Protein AF-A0A2N2GL78-F1 (afdb_monomer)

Foldseek 3Di:
DDDPPPPDDPPDPPPPPDDDPVRVLVVVLVVAAAADEAEAEDAQEVVRVVVLVVVCVSCVRGYPYYHYDYPDDNPPPPVPPPPDD

Radius of gyration: 23.18 Å; Cα contacts (8 Å, |Δi|>4): 67; chains: 1; bounding box: 78×48×33 Å

Sequence (85 aa):
MGVNGSLEVPKKPVSNKKKTAKERLLEFCGLFGKEDQVLVVINADPDAIASAMAVKRLLRYRVKSVTIAYPNEIRRLNNVVMVDL

Mean predicted aligned error: 13.65 Å

Nearest PDB structures (foldseek):
  1vdd-assembly1_A  TM=7.843E-01  e=1.297E+00  Deinococcus radiodurans
  6j0y-assembly1_A  TM=6.884E-01  e=6.665E-01  Saccharomyces cerevisiae S288C
  6j0y-assembly2_B  TM=6.810E-01  e=6.665E-01  Saccharomyces cerevisiae S288C
  4jcv-assembly1_D  TM=6.639E-01  e=7.124E-01  Deinococcus radiodurans R1 = ATCC 13939 = DSM 20539

pLDDT: mean 77.29, std 18.93, range [40.16, 95.19]

Secondary structure (DSSP, 8-state):
--------------------HHHHHHHHHHT--TT-EEEEE--S-HHHHHHHHHHHHHHTTTSSEEEEE-SS--------SSS--

Structure (mmCIF, N/CA/C/O backbone):
data_AF-A0A2N2GL78-F1
#
_entry.id   AF-A0A2N2GL78-F1
#
loop_
_atom_site.group_PDB
_atom_site.id
_atom_site.type_symbol
_atom_site.label_atom_id
_atom_site.label_alt_id
_atom_site.label_comp_id
_atom_site.label_asym_id
_atom_site.label_entity_id
_atom_site.label_seq_id
_atom_site.pdbx_PDB_ins_code
_atom_site.Cartn_x
_atom_site.Cartn_y
_atom_site.Cartn_z
_atom_site.occupancy
_atom_site.B_iso_or_equiv
_atom_site.auth_seq_id
_atom_site.auth_comp_id
_atom_site.auth_asym_id
_atom_site.auth_atom_id
_atom_site.pdbx_PDB_model_num
ATOM 1 N N . MET A 1 1 ? -42.758 41.097 8.970 1.00 42.31 1 MET A N 1
ATOM 2 C CA . MET A 1 1 ? -42.050 40.466 7.833 1.00 42.31 1 MET A CA 1
ATOM 3 C C . MET A 1 1 ? -40.599 40.280 8.238 1.00 42.31 1 MET A C 1
ATOM 5 O O . MET A 1 1 ? -40.021 41.210 8.781 1.00 42.31 1 MET A O 1
ATOM 9 N N . GLY A 1 2 ? -40.126 39.036 8.157 1.00 43.97 2 GLY A N 1
ATOM 10 C CA . GLY A 1 2 ? -39.033 38.486 8.961 1.00 43.97 2 GLY A CA 1
ATOM 11 C C . GLY A 1 2 ? -37.634 39.010 8.648 1.00 43.97 2 GLY A C 1
ATOM 12 O O . GLY A 1 2 ? -37.339 39.473 7.552 1.00 43.97 2 GLY A O 1
ATOM 13 N N . VAL A 1 3 ? -36.799 38.908 9.676 1.00 50.25 3 VAL A N 1
ATOM 14 C CA . VAL A 1 3 ? -35.393 39.298 9.738 1.00 50.25 3 VAL A CA 1
ATOM 15 C C . VAL A 1 3 ? -34.555 38.404 8.817 1.00 50.25 3 VAL A C 1
ATOM 17 O O . VAL A 1 3 ? -34.566 37.182 8.951 1.00 50.25 3 VAL A O 1
ATOM 20 N N . ASN A 1 4 ? -33.822 38.995 7.872 1.00 44.72 4 ASN A N 1
ATOM 21 C CA . ASN A 1 4 ? -32.822 38.270 7.088 1.00 44.72 4 ASN A CA 1
ATOM 22 C C . ASN A 1 4 ? -31.559 38.109 7.938 1.00 44.72 4 ASN A C 1
ATOM 24 O O . ASN A 1 4 ? -30.665 38.952 7.928 1.00 44.72 4 ASN A O 1
ATOM 28 N N . GLY A 1 5 ? -31.517 37.023 8.709 1.00 46.31 5 GLY A N 1
ATOM 29 C CA . GLY A 1 5 ? -30.299 36.540 9.341 1.00 46.31 5 GLY A CA 1
ATOM 30 C C . GLY A 1 5 ? -29.380 35.944 8.282 1.00 46.31 5 GLY A C 1
ATOM 31 O O . GLY A 1 5 ? -29.538 34.785 7.901 1.00 46.31 5 GLY A O 1
ATOM 32 N N . SER A 1 6 ? -28.418 36.732 7.808 1.00 48.38 6 SER A N 1
ATOM 33 C CA . SER A 1 6 ? -27.249 36.206 7.107 1.00 48.38 6 SER A CA 1
ATOM 34 C C . SER A 1 6 ? -26.461 35.347 8.093 1.00 48.38 6 SER A C 1
ATOM 36 O O . SER A 1 6 ? -25.697 35.856 8.909 1.00 48.38 6 SER A O 1
ATOM 38 N N . LEU A 1 7 ? -26.696 34.037 8.062 1.00 51.81 7 LEU A N 1
ATOM 39 C CA . LEU A 1 7 ? -25.882 33.055 8.767 1.00 51.81 7 LEU A CA 1
ATOM 40 C C . LEU A 1 7 ? -24.496 33.050 8.115 1.00 51.81 7 LEU A C 1
ATOM 42 O O . LEU A 1 7 ? -24.285 32.446 7.063 1.00 51.81 7 LEU A O 1
ATOM 46 N N . GLU A 1 8 ? -23.559 33.767 8.729 1.00 55.28 8 GLU A N 1
ATOM 47 C CA . GLU A 1 8 ? -22.145 33.688 8.397 1.00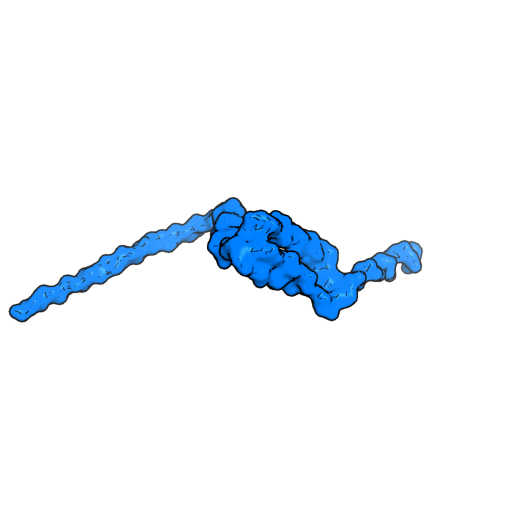 55.28 8 GLU A CA 1
ATOM 48 C C . GLU A 1 8 ? -21.671 32.250 8.613 1.00 55.28 8 GLU A C 1
ATOM 50 O O . GLU A 1 8 ? -21.546 31.755 9.733 1.00 55.28 8 GLU A O 1
ATOM 55 N N . VAL A 1 9 ? -21.434 31.548 7.508 1.00 63.31 9 VAL A N 1
ATOM 56 C CA . VAL A 1 9 ? -20.825 30.221 7.523 1.00 63.31 9 VAL A CA 1
ATOM 57 C C . VAL A 1 9 ? -19.403 30.388 8.064 1.00 63.31 9 VAL A C 1
ATOM 59 O O . VAL A 1 9 ? -18.622 31.128 7.452 1.00 63.31 9 VAL A O 1
ATOM 62 N N . PRO A 1 10 ? -19.015 29.736 9.176 1.00 48.66 10 PRO A N 1
ATOM 63 C CA . PRO A 1 10 ? -17.670 29.882 9.706 1.00 48.66 10 PRO A CA 1
ATOM 64 C C . PRO A 1 10 ? -16.680 29.284 8.704 1.00 48.66 10 PRO A C 1
ATOM 66 O O . PRO A 1 10 ? -16.534 28.064 8.582 1.00 48.66 10 PRO A O 1
ATOM 69 N N . LYS A 1 11 ? -15.985 30.152 7.961 1.00 59.88 11 LYS A N 1
ATOM 70 C CA . LYS A 1 11 ? -14.853 29.763 7.122 1.00 59.88 11 LYS A CA 1
ATOM 71 C C . LYS A 1 11 ? -13.728 29.340 8.058 1.00 59.88 11 LYS A C 1
ATOM 73 O O . LYS A 1 11 ? -12.997 30.181 8.577 1.00 59.88 11 LYS A O 1
ATOM 78 N N . LYS A 1 12 ? -13.620 28.028 8.308 1.00 56.81 12 LYS A N 1
ATOM 79 C CA . LYS A 1 12 ? -12.485 27.445 9.034 1.00 56.81 12 LYS A CA 1
ATOM 80 C C . LYS A 1 12 ? -11.195 28.020 8.439 1.00 56.81 12 LYS A C 1
ATOM 82 O O . LYS A 1 12 ? -11.037 27.962 7.217 1.00 56.81 12 LYS A O 1
ATOM 87 N N . PRO A 1 13 ? -10.286 28.571 9.261 1.00 47.84 13 PRO A N 1
ATOM 88 C CA . PRO A 1 13 ? -9.039 29.111 8.754 1.00 47.84 13 PRO A CA 1
ATOM 89 C C . PRO A 1 13 ? -8.283 27.970 8.077 1.00 47.84 13 PRO A C 1
ATOM 91 O O . PRO A 1 13 ? -7.977 26.955 8.707 1.00 47.84 13 PRO A O 1
ATOM 94 N N . VAL A 1 14 ? -8.016 28.118 6.778 1.00 60.34 14 VAL A N 1
ATOM 95 C CA . VAL A 1 14 ? -7.181 27.183 6.021 1.00 60.34 14 VAL A CA 1
ATOM 96 C C . VAL A 1 14 ? -5.748 27.390 6.506 1.00 60.34 14 VAL A C 1
ATOM 98 O O . VAL A 1 14 ? -4.966 28.143 5.933 1.00 60.34 14 VAL A O 1
ATOM 101 N N . SER A 1 15 ? -5.425 26.787 7.650 1.00 58.62 15 SER A N 1
ATOM 102 C CA . SER A 1 15 ? -4.072 26.767 8.183 1.00 58.62 15 SER A CA 1
ATOM 103 C C . SER A 1 15 ? -3.211 25.983 7.203 1.00 58.62 15 SER A C 1
ATOM 105 O O . SER A 1 15 ? -3.356 24.770 7.065 1.00 58.62 15 SER A O 1
ATOM 107 N N . ASN A 1 16 ? -2.306 26.679 6.519 1.00 62.62 16 ASN A N 1
ATOM 108 C CA . ASN A 1 16 ? -1.394 26.110 5.529 1.00 62.62 16 ASN A CA 1
ATOM 109 C C . ASN A 1 16 ? -0.260 25.280 6.179 1.00 62.62 16 ASN A C 1
ATOM 111 O O . ASN A 1 16 ? 0.875 25.263 5.697 1.00 62.62 16 ASN A O 1
ATOM 115 N N . LYS A 1 17 ? -0.532 24.616 7.315 1.00 71.38 17 LYS A N 1
ATOM 116 C CA . LYS A 1 17 ? 0.416 23.709 7.965 1.00 71.38 17 LYS A CA 1
ATOM 117 C C . LYS A 1 17 ? 0.672 22.543 7.019 1.00 71.38 17 LYS A C 1
ATOM 119 O O . LYS A 1 17 ? -0.228 21.765 6.706 1.00 71.38 17 LYS A O 1
ATOM 124 N N . LYS A 1 18 ? 1.921 22.414 6.562 1.00 79.38 18 LYS A N 1
ATOM 125 C CA . LYS A 1 18 ? 2.371 21.242 5.809 1.00 79.38 18 LYS A CA 1
ATOM 126 C C . LYS A 1 18 ? 2.101 20.006 6.670 1.00 79.38 18 LYS A C 1
ATOM 128 O O . LYS A 1 18 ? 2.751 19.834 7.698 1.00 79.38 18 LYS A O 1
ATOM 133 N N . LYS A 1 19 ? 1.136 19.177 6.260 1.00 85.44 19 LYS A N 1
ATOM 134 C CA . LYS A 1 19 ? 0.825 17.912 6.938 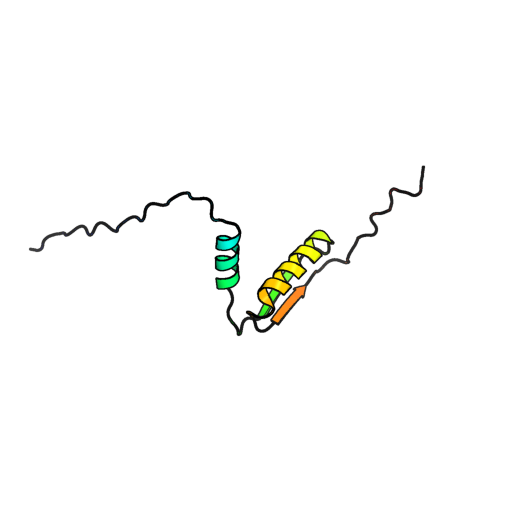1.00 85.44 19 LYS A CA 1
ATOM 135 C C . LYS A 1 19 ? 2.091 17.075 7.066 1.00 85.44 19 LYS A C 1
ATOM 137 O O . LYS A 1 19 ? 2.864 16.959 6.108 1.00 85.44 19 LYS A O 1
ATOM 142 N N . THR A 1 20 ? 2.286 16.486 8.235 1.00 92.06 20 THR A N 1
ATOM 143 C CA . THR A 1 20 ? 3.377 15.543 8.468 1.00 92.06 20 THR A CA 1
ATOM 144 C C . THR A 1 20 ? 3.202 14.305 7.584 1.00 92.06 20 THR A C 1
ATOM 146 O O . THR A 1 20 ? 2.096 13.973 7.149 1.00 92.06 20 THR A O 1
ATOM 149 N N . ALA A 1 21 ? 4.294 13.582 7.319 1.00 90.62 21 ALA A N 1
ATOM 150 C CA . ALA A 1 21 ? 4.224 12.324 6.571 1.00 90.62 21 ALA A CA 1
ATOM 151 C C . ALA A 1 21 ? 3.276 11.311 7.243 1.00 90.62 21 ALA A C 1
ATOM 153 O O . ALA A 1 21 ? 2.550 10.592 6.560 1.00 90.62 21 ALA A O 1
ATOM 154 N N . LYS A 1 22 ? 3.225 11.316 8.582 1.00 92.69 22 LYS A N 1
ATOM 155 C CA . LYS A 1 22 ? 2.324 10.474 9.374 1.00 92.69 22 LYS A CA 1
ATOM 156 C C . LYS A 1 22 ? 0.853 10.815 9.133 1.00 92.69 22 LYS A C 1
ATOM 158 O O . LYS A 1 22 ? 0.058 9.905 8.932 1.00 92.69 22 LYS A O 1
ATOM 163 N N . GLU A 1 23 ? 0.489 12.096 9.132 1.00 94.25 23 GLU A N 1
ATOM 164 C CA . GLU A 1 23 ? -0.895 12.520 8.875 1.00 94.25 23 GLU A CA 1
ATOM 165 C C . GLU A 1 23 ? -1.342 12.140 7.463 1.00 94.25 23 GLU A C 1
ATOM 167 O O . GLU A 1 23 ? -2.407 11.555 7.296 1.00 94.25 23 GLU A O 1
ATOM 172 N N . ARG A 1 24 ? -0.491 12.371 6.455 1.00 92.56 24 ARG A N 1
ATOM 173 C CA . ARG A 1 24 ? -0.778 11.972 5.067 1.00 92.56 24 ARG A CA 1
ATOM 174 C C . ARG A 1 24 ? -0.960 10.463 4.924 1.00 92.56 24 ARG A C 1
ATOM 176 O O . ARG A 1 24 ? -1.839 10.023 4.193 1.00 92.56 24 ARG A O 1
ATOM 183 N N . LEU A 1 25 ? -0.148 9.678 5.633 1.00 91.69 25 LEU A N 1
ATOM 184 C CA . LEU A 1 25 ? -0.257 8.222 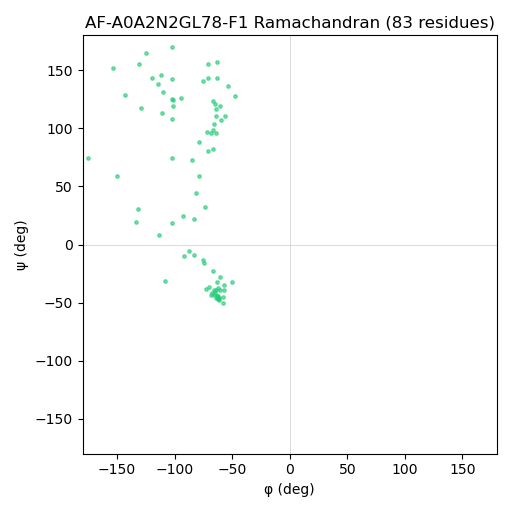5.638 1.00 91.69 25 LEU A CA 1
ATOM 185 C C . LEU A 1 25 ? -1.569 7.751 6.278 1.00 91.69 25 LEU A C 1
ATOM 187 O O . LEU A 1 25 ? -2.209 6.843 5.757 1.00 91.69 25 LEU A O 1
ATOM 191 N N . LEU A 1 26 ? -1.970 8.353 7.400 1.00 92.31 26 LEU A N 1
ATOM 192 C CA . LEU A 1 26 ? -3.228 8.015 8.069 1.00 92.31 26 LEU A CA 1
ATOM 193 C C . LEU A 1 26 ? -4.437 8.363 7.200 1.00 92.31 26 LEU A C 1
ATOM 195 O O . LEU A 1 26 ? -5.354 7.553 7.104 1.00 92.31 26 LEU A O 1
ATOM 199 N N . GLU A 1 27 ? -4.413 9.521 6.540 1.00 93.12 27 GLU A N 1
ATOM 200 C CA . GLU A 1 27 ? -5.445 9.919 5.580 1.00 93.12 27 GLU A CA 1
ATOM 201 C C . GLU A 1 27 ? -5.510 8.948 4.401 1.00 93.12 27 GLU A C 1
ATOM 203 O O . GLU A 1 27 ? -6.588 8.456 4.089 1.00 93.12 27 GLU A O 1
ATOM 208 N N . PHE A 1 28 ? -4.363 8.599 3.808 1.00 92.88 28 PHE A N 1
ATOM 209 C CA . PHE A 1 28 ? -4.283 7.618 2.726 1.00 92.88 28 PHE A CA 1
ATOM 210 C C . PHE A 1 28 ? -4.856 6.255 3.138 1.00 92.88 28 PHE A C 1
ATOM 212 O O . PHE A 1 28 ? -5.714 5.710 2.452 1.00 92.88 28 PHE A O 1
ATOM 219 N N . CYS A 1 29 ? -4.434 5.713 4.283 1.00 90.62 29 CYS A N 1
ATOM 220 C CA . CYS A 1 29 ? -4.946 4.440 4.794 1.00 90.62 29 CYS A CA 1
ATOM 221 C C . CYS A 1 29 ? -6.430 4.507 5.194 1.00 90.62 29 CYS A C 1
ATOM 223 O O . CYS A 1 29 ? -7.079 3.467 5.261 1.00 90.62 29 CYS A O 1
ATOM 225 N N . GLY A 1 30 ? -6.952 5.701 5.492 1.00 91.88 30 GLY A N 1
ATOM 226 C CA . GLY A 1 30 ? -8.359 5.935 5.815 1.00 91.88 30 GLY A CA 1
ATOM 227 C C . GLY A 1 30 ? -9.292 5.896 4.604 1.00 91.88 30 GLY A C 1
ATOM 228 O O . GLY A 1 30 ? -10.500 5.810 4.793 1.00 91.88 30 GLY A O 1
ATOM 229 N N . LEU A 1 31 ? -8.752 5.925 3.381 1.00 92.75 31 LEU A N 1
ATOM 230 C CA . LEU A 1 31 ? -9.536 5.817 2.146 1.00 92.75 31 LEU A CA 1
ATOM 231 C C . LEU A 1 31 ? -10.037 4.394 1.868 1.00 92.75 31 LEU A C 1
ATOM 233 O O . LEU A 1 31 ? -10.911 4.229 1.025 1.00 92.75 31 LEU A O 1
ATOM 237 N N . PHE A 1 32 ? -9.481 3.385 2.543 1.00 93.94 32 PHE A N 1
ATOM 238 C CA . PHE A 1 32 ? -9.741 1.978 2.253 1.00 93.94 32 PHE A CA 1
ATOM 239 C C . PHE A 1 32 ? -10.469 1.272 3.404 1.00 93.94 32 PHE A C 1
ATOM 241 O O . PHE A 1 32 ? -10.124 1.436 4.579 1.00 93.94 32 PHE A O 1
ATOM 248 N N . GLY A 1 33 ? -11.446 0.442 3.052 1.00 92.81 33 GLY A N 1
ATOM 249 C CA . GLY A 1 33 ? -12.213 -0.421 3.944 1.00 92.81 33 GLY A CA 1
ATOM 250 C C . GLY A 1 33 ? -11.778 -1.890 3.907 1.00 92.81 33 GLY A C 1
ATOM 251 O O . GLY A 1 33 ? -11.025 -2.331 3.040 1.00 92.81 33 GLY A O 1
ATOM 252 N N . LYS A 1 34 ? -12.296 -2.682 4.857 1.00 92.81 34 LYS A N 1
ATOM 253 C CA . LYS A 1 34 ? -11.954 -4.111 5.008 1.00 92.81 34 LYS A CA 1
ATOM 254 C C . LYS A 1 34 ? -12.353 -4.979 3.818 1.00 92.81 34 LYS A C 1
ATOM 256 O O . LYS A 1 34 ? -11.646 -5.935 3.525 1.00 92.81 34 LYS A O 1
ATOM 261 N N . GLU A 1 35 ? -13.446 -4.642 3.142 1.00 94.50 35 GLU A N 1
ATOM 262 C CA . GLU A 1 35 ? -13.967 -5.425 2.015 1.00 94.50 35 GLU A CA 1
ATOM 263 C C . GLU A 1 35 ? -13.347 -5.033 0.666 1.00 94.50 35 GLU A C 1
ATOM 265 O O . GLU A 1 35 ? -13.590 -5.707 -0.336 1.00 94.50 35 GLU A O 1
ATOM 270 N N . ASP A 1 36 ? -12.515 -3.988 0.635 1.00 94.38 36 ASP A N 1
ATOM 271 C CA . ASP A 1 36 ? -11.977 -3.450 -0.610 1.00 94.38 36 ASP A CA 1
ATOM 272 C C . ASP A 1 36 ? -10.950 -4.390 -1.246 1.00 94.38 36 ASP A C 1
ATOM 274 O O . ASP A 1 36 ? -10.124 -5.020 -0.576 1.00 94.38 36 ASP A O 1
ATOM 278 N N . GLN A 1 37 ? -10.971 -4.437 -2.576 1.00 95.19 37 GLN A N 1
ATOM 279 C CA . GLN A 1 37 ? -9.954 -5.089 -3.392 1.00 95.19 37 GLN A CA 1
ATOM 280 C C . GLN A 1 37 ? -9.181 -4.012 -4.147 1.00 95.19 37 GLN A C 1
ATOM 282 O O . GLN A 1 37 ? -9.733 -3.321 -5.001 1.00 95.19 37 GLN A O 1
ATOM 287 N N . VAL A 1 38 ? -7.902 -3.845 -3.817 1.00 94.50 38 VAL A N 1
ATOM 288 C CA . VAL A 1 38 ? -7.086 -2.735 -4.319 1.00 94.50 38 VAL A CA 1
ATOM 289 C C . VAL A 1 38 ? -6.162 -3.217 -5.430 1.00 94.50 38 VAL A C 1
ATOM 291 O O . VAL A 1 38 ? -5.358 -4.129 -5.228 1.00 94.50 38 VAL A O 1
ATOM 294 N N . LEU A 1 39 ? -6.237 -2.571 -6.593 1.00 94.38 39 LEU A N 1
ATOM 295 C CA . LEU A 1 39 ? -5.319 -2.782 -7.708 1.00 94.38 39 LEU A CA 1
ATOM 296 C C . LEU A 1 39 ? -4.280 -1.655 -7.752 1.00 94.38 39 LEU A C 1
ATOM 298 O O . LEU A 1 39 ? -4.625 -0.489 -7.922 1.00 94.38 39 LEU A O 1
ATOM 302 N N . VAL A 1 40 ? -3.004 -2.009 -7.624 1.00 92.56 40 VAL A N 1
ATOM 303 C CA . VAL A 1 40 ? -1.870 -1.093 -7.771 1.00 92.56 40 VAL A CA 1
ATOM 304 C C . VAL A 1 40 ? -1.253 -1.325 -9.143 1.00 92.56 40 VAL A C 1
ATOM 306 O O . VAL A 1 40 ? -0.620 -2.355 -9.370 1.00 92.56 40 VAL A O 1
ATOM 309 N N . VAL A 1 41 ? -1.448 -0.380 -10.058 1.00 92.06 41 VAL A N 1
ATOM 310 C CA . VAL A 1 41 ? -0.870 -0.445 -11.405 1.00 92.06 41 VAL A CA 1
ATOM 311 C C . VAL A 1 41 ? 0.446 0.322 -11.424 1.00 92.06 41 VAL A C 1
ATOM 313 O O . VAL A 1 41 ? 0.480 1.491 -11.045 1.00 92.06 41 VAL A O 1
ATOM 316 N N . ILE A 1 42 ? 1.520 -0.329 -11.865 1.00 90.19 42 ILE A N 1
ATOM 317 C CA . ILE A 1 42 ? 2.843 0.290 -12.000 1.00 90.19 42 ILE A CA 1
ATOM 318 C C . ILE A 1 42 ? 3.454 0.020 -13.372 1.00 90.19 42 ILE A C 1
ATOM 320 O O . ILE A 1 42 ? 3.162 -0.992 -14.007 1.00 90.19 42 ILE A O 1
ATOM 324 N N . ASN A 1 43 ? 4.361 0.896 -13.799 1.00 85.69 43 ASN A N 1
ATOM 325 C CA . ASN A 1 43 ? 5.366 0.518 -14.787 1.00 85.69 43 ASN A CA 1
ATOM 326 C C . ASN A 1 43 ? 6.435 -0.350 -14.099 1.00 85.69 43 ASN A C 1
ATOM 328 O O . ASN A 1 43 ? 6.772 -0.097 -12.942 1.00 85.69 43 ASN A O 1
ATOM 332 N N . ALA A 1 44 ? 6.930 -1.390 -14.768 1.00 78.12 44 ALA A N 1
ATOM 333 C CA . ALA A 1 44 ? 7.766 -2.433 -14.166 1.00 78.12 44 ALA A CA 1
ATOM 334 C C . ALA A 1 44 ? 9.240 -2.013 -13.967 1.00 78.12 44 ALA A C 1
ATOM 336 O O . ALA A 1 44 ? 10.160 -2.659 -14.464 1.00 78.12 44 ALA A O 1
ATOM 337 N N . ASP A 1 45 ? 9.460 -0.945 -13.203 1.00 82.88 45 ASP A N 1
ATOM 338 C CA . ASP A 1 45 ? 10.774 -0.468 -12.769 1.00 82.88 45 ASP A CA 1
ATOM 339 C C . ASP A 1 45 ? 11.018 -0.883 -11.307 1.00 82.88 45 ASP A C 1
ATOM 341 O O . ASP A 1 45 ? 10.084 -0.836 -10.505 1.00 82.88 45 ASP A O 1
ATOM 345 N N . PRO A 1 46 ? 12.234 -1.261 -10.876 1.00 83.00 46 PRO A N 1
ATOM 346 C CA . PRO A 1 46 ? 12.436 -1.733 -9.501 1.00 83.00 46 PRO A CA 1
ATOM 347 C C . PRO A 1 46 ? 12.093 -0.717 -8.409 1.00 83.00 46 PRO A C 1
ATOM 349 O O . PRO A 1 46 ? 11.657 -1.121 -7.335 1.00 83.00 46 PRO A O 1
ATOM 352 N N . ASP A 1 47 ? 12.201 0.583 -8.686 1.00 85.75 47 ASP A N 1
ATOM 353 C CA . ASP A 1 47 ? 11.7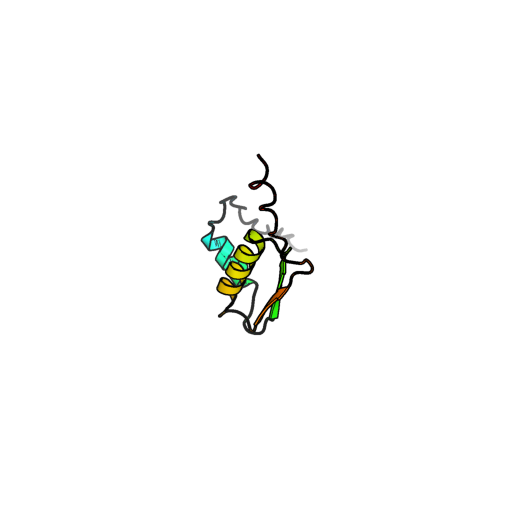73 1.641 -7.762 1.00 85.75 47 ASP A CA 1
ATOM 354 C C . ASP A 1 47 ? 10.236 1.699 -7.644 1.00 85.75 47 ASP A C 1
ATOM 356 O O . ASP A 1 47 ? 9.678 1.884 -6.556 1.00 85.75 47 ASP A O 1
ATOM 360 N N . ALA A 1 48 ? 9.532 1.448 -8.752 1.00 88.69 48 ALA A N 1
ATOM 361 C CA . ALA A 1 48 ? 8.077 1.348 -8.790 1.00 88.69 48 ALA A CA 1
ATOM 362 C C . ALA A 1 48 ? 7.582 0.049 -8.134 1.00 88.69 48 ALA A C 1
ATOM 364 O O . ALA A 1 48 ? 6.604 0.075 -7.387 1.00 88.69 48 ALA A O 1
ATOM 365 N N . ILE A 1 49 ? 8.293 -1.068 -8.325 1.00 89.69 49 ILE A N 1
ATOM 366 C CA . ILE A 1 49 ? 8.028 -2.338 -7.636 1.00 89.69 49 ILE A CA 1
ATOM 367 C C . ILE A 1 49 ? 8.217 -2.163 -6.128 1.00 89.69 49 ILE A C 1
ATOM 369 O O . ILE A 1 49 ? 7.333 -2.545 -5.361 1.00 89.69 49 ILE A O 1
ATOM 373 N N . ALA A 1 50 ? 9.316 -1.539 -5.692 1.00 91.31 50 ALA A N 1
ATOM 374 C CA . ALA A 1 50 ? 9.562 -1.256 -4.279 1.00 91.31 50 ALA A CA 1
ATOM 375 C C . ALA A 1 50 ? 8.439 -0.397 -3.675 1.00 91.31 50 ALA A C 1
ATOM 377 O O . ALA A 1 50 ? 7.894 -0.727 -2.617 1.00 91.31 50 ALA A O 1
ATOM 378 N N . SER A 1 51 ? 8.026 0.652 -4.389 1.00 92.81 51 SER A N 1
ATOM 379 C CA . SER A 1 51 ? 6.920 1.527 -3.990 1.00 92.81 51 SER A CA 1
ATOM 380 C C . SER A 1 51 ? 5.587 0.771 -3.906 1.00 92.81 51 SER A C 1
ATOM 382 O O . SER A 1 51 ? 4.865 0.885 -2.914 1.00 92.81 51 SER A O 1
ATOM 384 N N . ALA A 1 52 ? 5.276 -0.076 -4.889 1.00 93.81 52 ALA A N 1
ATOM 385 C CA . ALA A 1 52 ? 4.061 -0.889 -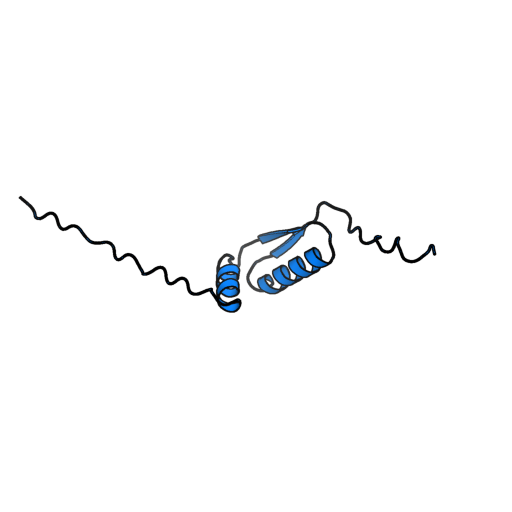4.892 1.00 93.81 52 ALA A CA 1
ATOM 386 C C . ALA A 1 52 ? 4.052 -1.931 -3.770 1.00 93.81 52 ALA A C 1
ATOM 388 O O . ALA A 1 52 ? 3.023 -2.151 -3.127 1.00 93.81 52 ALA A O 1
ATOM 389 N N . MET A 1 53 ? 5.200 -2.550 -3.484 1.00 93.62 53 MET A N 1
ATOM 390 C CA . MET A 1 53 ? 5.352 -3.466 -2.357 1.00 93.62 53 MET A CA 1
ATOM 391 C C . MET A 1 53 ? 5.161 -2.750 -1.019 1.00 93.62 53 MET A C 1
ATOM 393 O O . MET A 1 53 ? 4.513 -3.304 -0.127 1.00 93.62 53 MET A O 1
ATOM 397 N N . ALA A 1 54 ? 5.656 -1.516 -0.880 1.00 94.81 54 ALA A N 1
ATOM 398 C CA . ALA A 1 54 ? 5.419 -0.698 0.305 1.00 94.81 54 ALA A CA 1
ATOM 399 C C . ALA A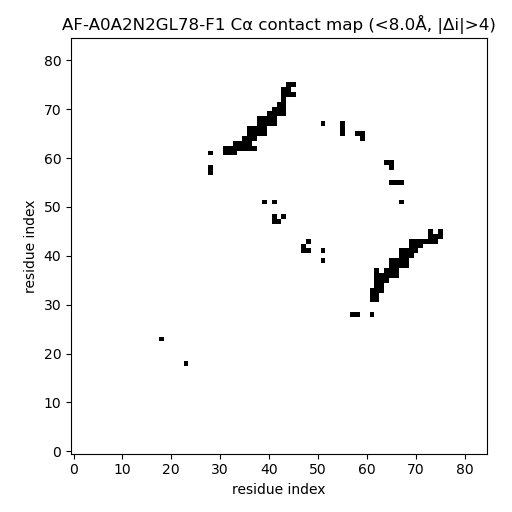 1 54 ? 3.921 -0.399 0.492 1.00 94.81 54 ALA A C 1
ATOM 401 O O . ALA A 1 54 ? 3.386 -0.618 1.580 1.00 94.81 54 ALA A O 1
ATOM 402 N N . VAL A 1 55 ? 3.209 -0.007 -0.571 1.00 93.75 55 VAL A N 1
ATOM 403 C CA . VAL A 1 55 ? 1.748 0.200 -0.528 1.00 93.75 55 VAL A CA 1
ATOM 404 C C . VAL A 1 55 ? 1.015 -1.094 -0.169 1.00 93.75 55 VAL A C 1
ATOM 406 O O . VAL A 1 55 ? 0.187 -1.109 0.744 1.00 93.75 55 VAL A O 1
ATOM 409 N N . LYS A 1 56 ? 1.373 -2.217 -0.801 1.00 94.56 56 LYS A N 1
ATOM 410 C CA . LYS A 1 56 ? 0.825 -3.539 -0.467 1.00 94.56 56 LYS A CA 1
ATOM 411 C C . LYS A 1 56 ? 1.053 -3.897 1.000 1.00 94.56 56 LYS A C 1
ATOM 413 O O . LYS A 1 56 ? 0.165 -4.460 1.638 1.00 94.56 56 LYS A O 1
ATOM 418 N N . ARG A 1 57 ? 2.216 -3.557 1.563 1.00 93.88 57 ARG A N 1
ATOM 419 C CA . ARG A 1 57 ? 2.527 -3.793 2.978 1.00 93.88 57 ARG A CA 1
ATOM 420 C C . ARG A 1 57 ? 1.675 -2.933 3.908 1.00 93.88 57 ARG A C 1
ATOM 422 O O . ARG A 1 57 ? 1.202 -3.465 4.911 1.00 93.88 57 ARG A O 1
ATOM 429 N N . LEU A 1 58 ? 1.459 -1.662 3.572 1.00 93.62 58 LEU A N 1
ATOM 430 C CA . LEU A 1 58 ? 0.607 -0.744 4.335 1.00 93.62 58 LEU A CA 1
ATOM 431 C C . LEU A 1 58 ?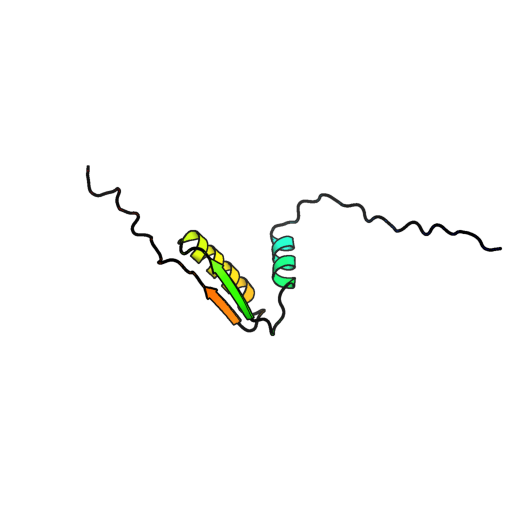 -0.854 -1.212 4.379 1.00 93.62 58 LEU A C 1
ATOM 433 O O . LEU A 1 58 ? -1.503 -1.115 5.420 1.00 93.62 58 LEU A O 1
ATOM 437 N N . LEU A 1 59 ? -1.350 -1.774 3.274 1.00 94.00 59 LEU A N 1
ATOM 438 C CA . LEU A 1 59 ? -2.745 -2.195 3.132 1.00 94.00 59 LEU A CA 1
ATOM 439 C C . LEU A 1 59 ? -3.011 -3.663 3.530 1.00 94.00 59 LEU A C 1
ATOM 441 O O . LEU A 1 59 ? -4.169 -4.042 3.689 1.00 94.00 59 LEU A O 1
ATOM 445 N N . ARG A 1 60 ? -1.973 -4.485 3.769 1.00 88.81 60 ARG A N 1
ATOM 446 C CA . ARG A 1 60 ? -2.063 -5.951 3.998 1.00 88.81 60 ARG A CA 1
ATOM 447 C C . ARG A 1 60 ? -3.085 -6.398 5.052 1.00 88.81 60 ARG A C 1
ATOM 449 O O . ARG A 1 60 ? -3.616 -7.495 4.935 1.00 88.81 60 ARG A O 1
ATOM 456 N N . TYR A 1 61 ? -3.313 -5.595 6.089 1.00 89.69 61 TYR A N 1
ATOM 457 C CA . TYR A 1 61 ? -4.250 -5.908 7.182 1.00 89.69 61 TYR A CA 1
ATOM 458 C C . TYR A 1 61 ? -5.463 -4.970 7.221 1.00 89.69 61 TYR A C 1
ATOM 460 O O . TYR A 1 61 ? -6.210 -4.958 8.198 1.00 89.69 61 TYR A O 1
ATOM 468 N N . ARG A 1 62 ? -5.615 -4.124 6.199 1.00 90.81 62 ARG A N 1
ATOM 469 C CA . ARG A 1 62 ? -6.662 -3.101 6.117 1.00 90.81 62 ARG A CA 1
ATOM 470 C C . ARG A 1 62 ? -7.731 -3.439 5.093 1.00 90.81 62 ARG A C 1
ATOM 472 O O . ARG A 1 62 ? -8.871 -3.073 5.337 1.00 90.81 62 ARG A O 1
ATOM 479 N N . VAL A 1 63 ? -7.367 -4.132 4.016 1.00 94.00 63 VAL A N 1
ATOM 480 C CA . VAL A 1 63 ? -8.246 -4.447 2.881 1.00 94.00 63 VAL A CA 1
ATOM 481 C C . VAL A 1 63 ? -8.291 -5.952 2.622 1.00 94.00 63 VAL A C 1
ATOM 483 O O . VAL A 1 63 ? -7.427 -6.691 3.102 1.00 94.00 63 VAL A O 1
ATOM 486 N N . LYS A 1 64 ? -9.266 -6.408 1.835 1.00 94.56 64 LYS A N 1
ATOM 487 C CA . LYS A 1 64 ? -9.488 -7.826 1.525 1.00 94.56 64 LYS A CA 1
ATOM 488 C C . LYS A 1 64 ? -8.375 -8.407 0.664 1.00 94.56 64 LYS A C 1
ATOM 490 O O . LYS A 1 64 ? -7.907 -9.518 0.907 1.00 94.56 64 LYS A O 1
ATOM 495 N N . SER A 1 65 ? -7.943 -7.663 -0.349 1.00 94.06 65 SER A N 1
ATOM 496 C CA . SER A 1 65 ? -6.819 -8.055 -1.197 1.00 94.06 65 SER A CA 1
ATOM 497 C C . SER A 1 65 ? -6.124 -6.848 -1.817 1.00 94.06 65 SER A C 1
ATOM 499 O O . SER A 1 65 ? -6.726 -5.801 -2.045 1.00 94.06 65 SER A O 1
ATOM 501 N N . VAL A 1 66 ? -4.828 -7.011 -2.096 1.00 94.75 66 VAL A N 1
ATOM 502 C CA . VAL A 1 66 ? -4.030 -6.036 -2.845 1.00 94.75 66 VAL A CA 1
ATOM 503 C C . VAL A 1 66 ? -3.293 -6.758 -3.963 1.00 94.75 66 VAL A C 1
ATOM 505 O O . VAL A 1 66 ? -2.434 -7.611 -3.702 1.00 94.75 66 VAL A O 1
ATOM 508 N N . THR A 1 67 ? -3.602 -6.380 -5.197 1.00 94.19 67 THR A N 1
ATOM 509 C CA . THR A 1 67 ? -3.008 -6.930 -6.416 1.00 94.19 67 THR A CA 1
ATOM 510 C C . THR A 1 67 ? -2.115 -5.874 -7.045 1.00 94.19 67 THR A C 1
ATOM 512 O O . THR A 1 67 ? -2.529 -4.731 -7.200 1.00 94.19 67 THR A O 1
ATOM 515 N N . ILE A 1 68 ? -0.884 -6.243 -7.395 1.00 92.81 68 ILE A N 1
ATOM 516 C CA . ILE A 1 68 ? 0.020 -5.372 -8.152 1.00 92.81 68 ILE A CA 1
ATOM 517 C C . ILE A 1 68 ? -0.017 -5.858 -9.597 1.00 92.81 68 ILE A C 1
ATOM 519 O O . ILE A 1 68 ? 0.235 -7.037 -9.837 1.00 92.81 68 ILE A O 1
ATOM 523 N N . ALA A 1 69 ? -0.340 -4.969 -10.530 1.00 90.50 69 ALA A N 1
ATOM 524 C CA . ALA A 1 69 ? -0.351 -5.253 -11.958 1.00 90.50 69 ALA A CA 1
ATOM 525 C C . ALA A 1 69 ? 0.634 -4.337 -12.680 1.00 90.50 69 ALA A C 1
ATOM 527 O O . ALA A 1 69 ? 0.787 -3.165 -12.334 1.00 90.50 69 ALA A O 1
ATOM 528 N N . TYR A 1 70 ? 1.295 -4.875 -13.694 1.00 85.31 70 TYR A N 1
ATOM 529 C CA . TYR A 1 70 ? 2.207 -4.127 -14.541 1.00 85.31 70 TYR A CA 1
ATOM 530 C C . TYR A 1 70 ? 2.064 -4.626 -15.983 1.00 85.31 70 TYR A C 1
ATOM 532 O O . TYR A 1 70 ? 2.097 -5.834 -16.207 1.00 85.31 70 TYR A O 1
ATOM 540 N N . PRO A 1 71 ? 1.859 -3.727 -16.959 1.00 71.81 71 PRO A N 1
ATOM 541 C CA . PRO A 1 71 ? 1.668 -4.117 -18.355 1.00 71.81 71 PRO A CA 1
ATOM 542 C C . PRO A 1 71 ? 2.987 -4.364 -19.103 1.00 71.81 71 PRO A C 1
ATOM 544 O O . PRO A 1 71 ? 2.957 -4.823 -20.238 1.00 71.81 71 PRO A O 1
ATOM 547 N N . ASN A 1 72 ? 4.132 -4.028 -18.501 1.00 67.75 72 ASN A N 1
ATOM 548 C CA . ASN A 1 72 ? 5.438 -4.025 -19.157 1.00 67.75 72 ASN A CA 1
ATOM 549 C C . ASN A 1 72 ? 6.341 -5.133 -18.596 1.00 67.75 72 ASN A C 1
ATOM 551 O O . ASN A 1 72 ? 6.284 -5.416 -17.400 1.00 67.75 72 ASN A O 1
ATOM 555 N N . GLU A 1 73 ? 7.195 -5.742 -19.418 1.00 59.31 73 GLU A N 1
ATOM 556 C CA . GLU A 1 73 ? 8.207 -6.684 -18.919 1.00 59.31 73 GLU A CA 1
ATOM 557 C C . GLU A 1 73 ? 9.183 -5.957 -17.978 1.00 59.31 73 GLU A C 1
ATOM 559 O O . GLU A 1 73 ? 9.527 -4.797 -18.215 1.00 59.31 73 GLU A O 1
ATOM 564 N N . ILE A 1 74 ? 9.643 -6.628 -16.912 1.00 59.50 74 ILE A N 1
ATOM 565 C CA . ILE A 1 74 ? 10.627 -6.085 -15.958 1.00 59.50 74 ILE A CA 1
ATOM 566 C C . ILE A 1 74 ? 11.971 -5.922 -16.688 1.00 59.50 74 ILE A C 1
ATOM 568 O O . ILE A 1 74 ? 12.860 -6.769 -16.622 1.00 59.50 74 ILE A O 1
ATOM 572 N N . ARG A 1 75 ? 12.133 -4.825 -17.429 1.00 59.06 75 ARG A N 1
ATOM 573 C CA . ARG A 1 75 ? 13.358 -4.496 -18.161 1.00 59.06 75 ARG A CA 1
ATOM 574 C C . ARG A 1 75 ? 14.341 -3.779 -17.239 1.00 59.06 75 ARG A C 1
ATOM 576 O O . ARG A 1 75 ? 14.639 -2.603 -17.412 1.00 59.06 75 ARG A O 1
ATOM 583 N N . ARG A 1 76 ? 14.950 -4.517 -16.307 1.00 55.94 76 ARG A N 1
ATOM 584 C CA . ARG A 1 76 ? 16.336 -4.213 -15.905 1.00 55.94 76 ARG A CA 1
ATOM 585 C C . ARG A 1 76 ? 17.283 -5.204 -16.563 1.00 55.94 76 ARG A C 1
ATOM 587 O O . ARG A 1 76 ? 17.839 -6.076 -15.914 1.00 55.94 76 ARG A O 1
ATOM 594 N N . LEU A 1 77 ? 17.492 -5.002 -17.862 1.00 51.06 77 LEU A N 1
ATOM 595 C CA . LEU A 1 77 ? 18.712 -5.432 -18.542 1.00 51.06 77 LEU A CA 1
ATOM 596 C C . LEU A 1 77 ? 19.655 -4.240 -18.779 1.00 51.06 77 LEU A C 1
ATOM 598 O O . LEU A 1 77 ? 20.513 -4.329 -19.634 1.00 51.06 77 LEU A O 1
ATOM 602 N N . ASN A 1 78 ? 19.509 -3.102 -18.085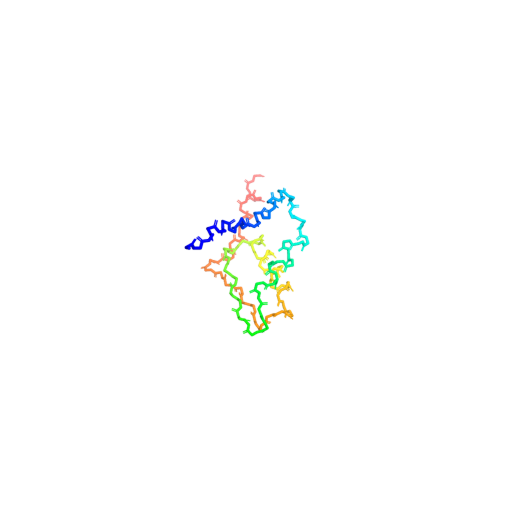 1.00 51.81 78 ASN A N 1
ATOM 603 C CA . ASN A 1 78 ? 20.314 -1.906 -18.385 1.00 51.81 78 ASN A CA 1
ATOM 604 C C . ASN A 1 78 ? 21.715 -1.886 -17.737 1.00 51.81 78 ASN A C 1
ATOM 606 O O . ASN A 1 78 ? 22.328 -0.830 -17.630 1.00 51.81 78 ASN A O 1
ATOM 610 N N . ASN A 1 79 ? 22.266 -3.044 -17.370 1.00 53.78 79 ASN A N 1
ATOM 611 C CA . ASN A 1 79 ? 23.721 -3.183 -17.266 1.00 53.78 79 ASN A CA 1
ATOM 612 C C . ASN A 1 79 ? 24.333 -3.440 -18.662 1.00 53.78 79 ASN A C 1
ATOM 614 O O . ASN A 1 79 ? 25.200 -4.291 -18.805 1.00 53.78 79 ASN A O 1
ATOM 618 N N . VAL A 1 80 ? 23.906 -2.711 -19.702 1.00 52.72 80 VAL A N 1
ATOM 619 C CA . VAL A 1 80 ? 24.546 -2.761 -21.039 1.00 52.72 80 VAL A CA 1
ATOM 620 C C . VAL A 1 80 ? 25.624 -1.676 -21.185 1.00 52.72 80 VAL A C 1
ATOM 622 O O . VAL A 1 80 ? 25.918 -1.231 -22.284 1.00 52.72 80 VAL A O 1
ATOM 625 N N . VAL A 1 81 ? 26.209 -1.198 -20.081 1.00 52.16 81 VAL A N 1
ATOM 626 C CA . VAL A 1 81 ? 27.244 -0.141 -20.121 1.00 52.16 81 VAL A CA 1
ATOM 627 C C . VAL A 1 81 ? 28.477 -0.429 -19.251 1.00 52.16 81 VAL A C 1
ATOM 629 O O . VAL A 1 81 ? 29.236 0.480 -18.948 1.00 52.16 81 VAL A O 1
ATOM 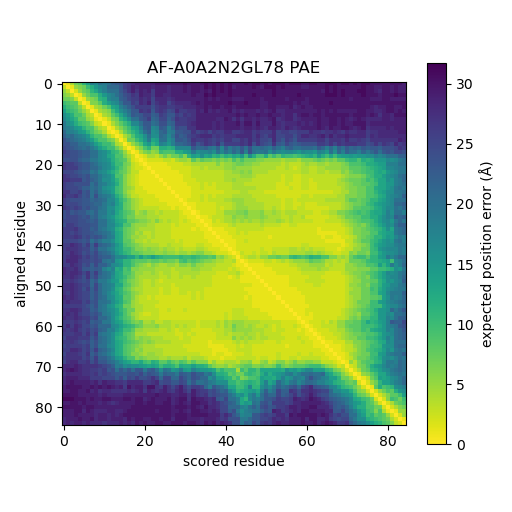632 N N . MET A 1 82 ? 28.723 -1.689 -18.864 1.00 50.91 82 MET A N 1
ATOM 633 C CA . MET A 1 82 ? 29.945 -2.082 -18.126 1.00 50.91 82 MET A CA 1
ATOM 634 C C . MET A 1 82 ? 30.644 -3.331 -18.706 1.00 50.91 82 MET A C 1
ATOM 636 O O . MET A 1 82 ? 31.241 -4.094 -17.960 1.00 50.91 82 MET A O 1
ATOM 640 N N . VAL A 1 83 ? 30.563 -3.572 -20.021 1.00 45.06 83 VAL A N 1
ATOM 641 C CA . VAL A 1 83 ? 31.415 -4.555 -20.732 1.00 45.06 83 VAL A CA 1
ATOM 642 C C . VAL A 1 83 ? 31.630 -4.093 -22.183 1.00 45.06 83 VAL A C 1
ATOM 644 O O . VAL A 1 83 ? 31.173 -4.744 -23.110 1.00 45.06 83 VAL A O 1
ATOM 647 N N . ASP A 1 84 ? 32.198 -2.904 -22.375 1.00 46.94 84 ASP A N 1
ATOM 648 C CA . ASP A 1 84 ? 33.009 -2.557 -23.560 1.00 46.94 84 ASP A CA 1
ATOM 649 C C . ASP A 1 84 ? 33.578 -1.142 -23.366 1.00 46.94 84 ASP A C 1
ATOM 651 O O . ASP A 1 84 ? 33.046 -0.154 -23.874 1.00 46.94 84 ASP A O 1
ATOM 655 N N . LEU A 1 85 ? 34.587 -1.043 -22.495 1.00 40.16 85 LEU A N 1
ATOM 656 C CA . LEU A 1 85 ? 35.865 -0.353 -22.726 1.00 40.16 85 LEU A CA 1
ATOM 657 C C . LEU A 1 85 ? 36.809 -0.614 -21.544 1.00 40.16 85 LEU A C 1
ATOM 659 O O . LEU A 1 85 ? 36.377 -0.402 -20.388 1.00 40.16 85 LEU A O 1
#

Solvent-accessible surface area (backbone atoms only — not comparable to full-atom values): 5667 Å² total; per-residue (Å²): 135,84,82,86,75,80,77,77,74,82,74,71,78,82,70,84,68,80,74,50,74,65,57,54,49,52,54,59,60,64,76,58,48,59,82,38,75,45,79,47,78,41,66,45,42,73,71,45,49,52,51,50,51,51,51,45,61,73,40,62,87,45,30,64,43,72,47,80,47,55,94,49,75,74,73,80,70,79,79,81,80,82,85,86,132